Protein AF-A0A401IR77-F1 (afdb_monomer_lite)

Secondary structure (DSSP, 8-state):
-----PPTTEEEEESS----TTS-SEEEE-SSSEEEEE------TT--S-EEEEEEEEEEEEETTEEEEEEEEEEEEEEESSHHHHHHT--EEEEEEEEE--TT-TT-TT-EEEEETTEEEEEEEEE-TTT--EEEEEEEEEE-SS---SSHHHHHHHHHS--

Foldseek 3Di:
DDDPDDDAFWKKAFPDDDDAQQAFRIKTRHDRFKIKTKGDPPDDLPDLAKDKIKIKMAGWDDDPQKIAGDQKIWIWMWIDNGVVCLLVVNTDRPDTDIGRDDCDDTQRNVWIWGADPNWTWTWGWDCPPPPNDTDTDTGTIDTDPDRDDNDPVSNSVVRNVPD

pLDDT: mean 72.47, std 12.6, range [34.84, 89.0]

Organism: NCBI:txid1808352

Structure (mmCIF, N/CA/C/O backbone):
data_AF-A0A401IR77-F1
#
_entry.id   AF-A0A401IR77-F1
#
loop_
_atom_site.group_PDB
_atom_site.id
_atom_site.type_symbol
_atom_site.label_atom_id
_atom_site.label_alt_id
_atom_site.label_comp_id
_atom_site.label_asym_id
_atom_site.label_entity_id
_atom_site.label_seq_id
_atom_site.pdbx_PDB_ins_code
_atom_site.Cartn_x
_atom_site.Cartn_y
_atom_site.Cartn_z
_atom_site.occupancy
_atom_site.B_iso_or_equiv
_atom_site.auth_seq_id
_atom_site.auth_comp_id
_atom_site.auth_asym_id
_atom_site.auth_atom_id
_atom_site.pdbx_PDB_model_num
ATOM 1 N N . MET A 1 1 ? -25.064 -3.541 17.513 1.00 34.84 1 MET A N 1
ATOM 2 C CA . MET A 1 1 ? -23.930 -2.735 16.996 1.00 34.84 1 MET A CA 1
ATOM 3 C C . MET A 1 1 ? -23.663 -3.119 15.547 1.00 34.84 1 MET A C 1
ATOM 5 O O . MET A 1 1 ? -23.427 -4.289 15.277 1.00 34.84 1 MET A O 1
ATOM 9 N N . SER A 1 2 ? -23.740 -2.168 14.611 1.00 34.97 2 SER A N 1
ATOM 10 C CA . SER A 1 2 ? -23.498 -2.439 13.187 1.00 34.97 2 SER A CA 1
ATOM 11 C C . SER A 1 2 ? -21.996 -2.544 12.929 1.00 34.97 2 SER A C 1
ATOM 13 O O . SER A 1 2 ? -21.261 -1.555 12.958 1.00 34.97 2 SER A O 1
ATOM 15 N N . VAL A 1 3 ? -21.514 -3.766 12.710 1.00 40.28 3 VAL A N 1
ATOM 16 C CA . VAL A 1 3 ? -20.176 -3.993 12.169 1.00 40.28 3 VAL A CA 1
ATOM 17 C C . VAL A 1 3 ? -20.168 -3.360 10.783 1.00 40.28 3 VAL A C 1
ATOM 19 O O . VAL A 1 3 ? -20.778 -3.902 9.867 1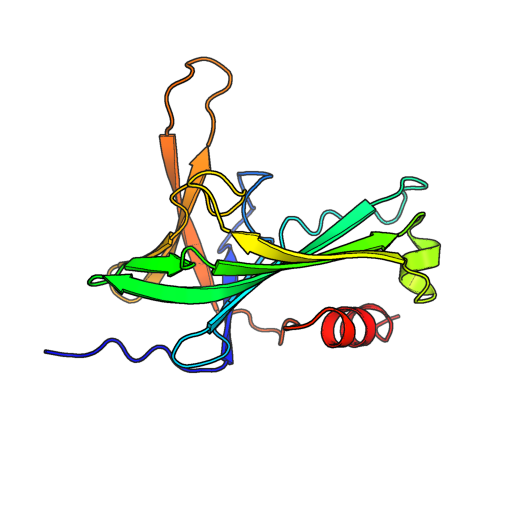.00 40.28 3 VAL A O 1
ATOM 22 N N . THR A 1 4 ? -19.484 -2.222 10.603 1.00 50.59 4 THR A N 1
ATOM 23 C CA . THR A 1 4 ? -19.149 -1.747 9.251 1.00 50.59 4 THR A CA 1
ATOM 24 C C . THR A 1 4 ? -18.425 -2.886 8.534 1.00 50.59 4 THR A C 1
ATOM 26 O O . THR A 1 4 ? -17.237 -3.107 8.801 1.00 50.59 4 THR A O 1
ATOM 29 N N . LYS A 1 5 ? -19.160 -3.633 7.700 1.00 54.31 5 LYS A N 1
ATOM 30 C CA . LYS A 1 5 ? -18.635 -4.696 6.850 1.00 54.31 5 LYS A CA 1
ATOM 31 C C . LYS A 1 5 ? -17.783 -4.001 5.805 1.00 54.31 5 LYS A C 1
ATOM 33 O O . LYS A 1 5 ? -18.286 -3.233 4.987 1.00 54.31 5 LYS A O 1
ATOM 38 N N . ILE A 1 6 ? -16.475 -4.192 5.899 1.00 59.22 6 ILE A N 1
ATOM 39 C CA . ILE A 1 6 ? -15.608 -3.842 4.791 1.00 59.22 6 ILE A CA 1
ATOM 40 C C . ILE A 1 6 ? -15.903 -4.861 3.698 1.00 59.22 6 ILE A C 1
ATOM 42 O O . ILE A 1 6 ? -15.762 -6.063 3.925 1.00 59.22 6 ILE A O 1
ATOM 46 N N . ASN A 1 7 ? -16.335 -4.390 2.532 1.00 61.09 7 ASN A N 1
ATOM 47 C CA . ASN A 1 7 ? -16.488 -5.286 1.399 1.00 61.09 7 ASN A CA 1
ATOM 48 C C . ASN A 1 7 ? -15.092 -5.665 0.907 1.00 61.09 7 ASN A C 1
ATOM 50 O O . ASN A 1 7 ? -14.265 -4.798 0.613 1.00 61.09 7 ASN A O 1
ATOM 54 N N . ARG A 1 8 ? -14.850 -6.973 0.846 1.00 59.72 8 ARG A N 1
ATOM 55 C CA . ARG A 1 8 ? -13.634 -7.563 0.285 1.00 59.72 8 ARG A CA 1
ATOM 56 C C . ARG A 1 8 ? -13.500 -7.084 -1.171 1.00 59.72 8 ARG A C 1
ATOM 58 O O . ARG A 1 8 ? -14.515 -6.902 -1.843 1.00 59.72 8 ARG A O 1
ATOM 65 N N . ASN A 1 9 ? -12.280 -6.820 -1.634 1.00 65.62 9 ASN A N 1
ATOM 66 C CA . ASN A 1 9 ? -11.963 -6.274 -2.966 1.00 65.62 9 ASN A CA 1
ATOM 67 C C . ASN A 1 9 ? -12.333 -4.796 -3.209 1.00 65.62 9 ASN A C 1
ATOM 69 O O . ASN A 1 9 ? -12.604 -4.396 -4.343 1.00 65.62 9 ASN A O 1
ATOM 73 N N . GLN A 1 10 ? -12.334 -3.946 -2.178 1.00 76.56 10 GLN A N 1
ATOM 74 C CA . GLN A 1 10 ? -12.476 -2.499 -2.382 1.00 76.56 10 GLN A CA 1
ATOM 75 C C . GLN A 1 10 ? -11.118 -1.805 -2.501 1.00 76.56 10 GLN A C 1
ATOM 77 O O . GLN A 1 10 ? -10.344 -1.742 -1.547 1.00 76.56 10 GLN A O 1
ATOM 82 N N . THR A 1 11 ? -10.876 -1.229 -3.675 1.00 84.62 11 THR A N 1
ATOM 83 C CA . THR A 1 11 ? -9.724 -0.376 -3.970 1.00 84.62 11 THR A CA 1
ATOM 84 C C . THR A 1 11 ? -10.113 1.095 -3.861 1.00 84.62 11 THR A C 1
ATOM 86 O O . THR A 1 11 ? -11.138 1.517 -4.401 1.00 84.62 11 THR A O 1
ATOM 89 N N . TYR A 1 12 ? -9.277 1.891 -3.201 1.00 84.25 12 TYR A N 1
ATOM 90 C CA . TYR A 1 12 ? -9.489 3.309 -2.946 1.00 84.25 12 TYR A CA 1
ATOM 91 C C . TYR A 1 12 ? -8.325 4.153 -3.461 1.00 84.25 12 TYR A C 1
ATOM 93 O O . TYR A 1 12 ? -7.164 3.835 -3.220 1.00 84.25 12 TYR A O 1
ATOM 101 N N . THR A 1 13 ? -8.656 5.261 -4.119 1.00 84.31 13 THR A N 1
ATOM 102 C CA . THR A 1 13 ? -7.713 6.275 -4.621 1.00 84.31 13 THR A CA 1
ATOM 103 C C . THR A 1 13 ? -8.093 7.646 -4.073 1.00 84.31 13 THR A C 1
ATOM 105 O O . THR A 1 13 ? -9.205 7.834 -3.569 1.00 84.31 13 THR A O 1
ATOM 108 N N . TYR A 1 14 ? -7.197 8.625 -4.159 1.00 82.94 14 TYR A N 1
ATOM 109 C CA . TYR A 1 14 ? -7.508 9.988 -3.732 1.00 82.94 14 TYR A CA 1
ATOM 110 C C . TYR A 1 14 ? -8.583 10.637 -4.606 1.00 82.94 14 TYR A C 1
ATOM 112 O O . TYR A 1 14 ? -8.602 10.500 -5.831 1.00 82.94 14 TYR A O 1
ATOM 120 N N . ASN A 1 15 ? -9.492 11.367 -3.961 1.00 81.19 15 ASN A N 1
ATOM 121 C CA . ASN A 1 15 ? -10.484 12.197 -4.632 1.00 81.19 15 ASN A CA 1
ATOM 122 C C . ASN A 1 15 ? -9.908 13.601 -4.893 1.00 81.19 15 ASN A C 1
ATOM 124 O O . ASN A 1 15 ? -10.318 14.565 -4.250 1.00 81.19 15 ASN A O 1
ATOM 128 N N . GLY A 1 16 ? -8.900 13.683 -5.765 1.00 74.69 16 GLY A N 1
ATOM 129 C CA . GLY A 1 16 ? -8.154 14.907 -6.079 1.00 74.69 16 GLY A CA 1
ATOM 130 C C . GLY A 1 16 ? -6.657 14.641 -6.262 1.00 74.69 16 GLY A C 1
ATOM 131 O O . GLY A 1 16 ? -6.229 13.486 -6.282 1.00 74.69 16 GLY A O 1
ATOM 132 N N . LYS A 1 17 ? -5.856 15.709 -6.380 1.00 68.25 17 LYS A N 1
ATOM 133 C CA . LYS A 1 17 ? -4.391 15.592 -6.413 1.00 68.25 17 LYS A CA 1
ATOM 134 C C . LYS A 1 17 ? -3.872 15.094 -5.061 1.00 68.25 17 LYS A C 1
ATOM 136 O O . LYS A 1 17 ? -4.338 15.523 -4.003 1.00 68.25 17 LYS A O 1
ATOM 141 N N . LYS A 1 18 ? -2.894 14.191 -5.103 1.00 64.38 18 LYS A N 1
ATOM 142 C CA . LYS A 1 18 ? -2.138 13.764 -3.924 1.00 64.38 18 LYS A CA 1
ATOM 143 C C . LYS A 1 18 ? -1.319 14.959 -3.416 1.00 64.38 18 LYS A C 1
ATOM 145 O O . LYS A 1 18 ? -0.711 15.669 -4.206 1.00 64.38 18 LYS A O 1
ATOM 150 N N . VAL A 1 19 ? -1.344 15.208 -2.106 1.00 62.19 19 VAL A N 1
ATOM 151 C CA . VAL A 1 19 ? -0.718 16.398 -1.476 1.00 62.19 19 VAL A CA 1
ATOM 152 C C . VAL A 1 19 ? 0.442 16.059 -0.536 1.00 62.19 19 VAL A C 1
ATOM 154 O O . VAL A 1 19 ? 0.984 16.941 0.125 1.00 62.19 19 VAL A O 1
ATOM 157 N N . SER A 1 20 ? 0.800 14.781 -0.425 1.00 63.41 20 SER A N 1
ATOM 158 C CA . SER A 1 20 ? 1.913 14.306 0.401 1.00 63.41 20 SER A CA 1
ATOM 159 C C . SER A 1 20 ? 2.652 13.221 -0.376 1.00 63.41 20 SER A C 1
ATOM 161 O O . SER A 1 20 ? 1.992 12.246 -0.731 1.00 63.41 20 SER A O 1
ATOM 163 N N . PRO A 1 21 ? 3.964 13.366 -0.646 1.00 63.03 21 PRO A N 1
ATOM 164 C CA . PRO A 1 21 ? 4.740 12.390 -1.421 1.00 63.03 21 PRO A CA 1
ATOM 165 C C . PRO A 1 21 ? 4.720 11.008 -0.763 1.00 63.03 21 PRO A C 1
ATOM 167 O O . PRO A 1 21 ? 4.596 9.990 -1.446 1.00 63.03 21 PRO A O 1
ATOM 170 N N . ASP A 1 22 ? 4.695 10.993 0.568 1.00 63.91 22 ASP A N 1
ATOM 171 C CA . ASP A 1 22 ? 4.744 9.784 1.372 1.00 63.91 22 ASP A CA 1
ATOM 172 C C . ASP A 1 22 ? 3.488 8.932 1.288 1.00 63.91 22 ASP A C 1
ATOM 174 O O . ASP A 1 22 ? 3.599 7.748 1.546 1.00 63.91 22 ASP A O 1
ATOM 178 N N . ALA A 1 23 ? 2.316 9.489 0.955 1.00 72.12 23 ALA A N 1
ATOM 179 C CA . ALA A 1 23 ? 1.025 8.792 1.022 1.00 72.12 23 ALA A CA 1
ATOM 180 C C . ALA A 1 23 ? 0.893 7.672 -0.048 1.00 72.12 23 ALA A C 1
ATOM 182 O O . ALA A 1 23 ? 1.483 7.793 -1.120 1.00 72.12 23 ALA A O 1
ATOM 183 N N . PRO A 1 24 ? 0.140 6.571 0.158 1.00 78.94 24 PRO A N 1
ATOM 184 C CA . PRO A 1 24 ? 0.078 5.515 -0.849 1.00 78.94 24 PRO A CA 1
ATOM 185 C C . PRO A 1 24 ? -0.692 5.956 -2.090 1.00 78.94 24 PRO A C 1
ATOM 187 O O . PRO A 1 24 ? -1.737 6.577 -1.966 1.00 78.94 24 PRO A O 1
ATOM 190 N N . SER A 1 25 ? -0.247 5.576 -3.284 1.00 79.75 25 SER A N 1
ATOM 191 C CA . SER A 1 25 ? -0.969 5.833 -4.540 1.00 79.75 25 SER A CA 1
ATOM 192 C C . SER A 1 25 ? -2.403 5.293 -4.499 1.00 79.75 25 SER A C 1
ATOM 194 O O . SER A 1 25 ? -3.334 5.927 -5.001 1.00 79.75 25 SER A O 1
ATOM 196 N N . TYR A 1 26 ? -2.595 4.145 -3.847 1.00 83.88 26 TYR A N 1
ATOM 197 C CA . TYR A 1 26 ? -3.907 3.589 -3.537 1.00 83.88 26 TYR A CA 1
ATOM 198 C C . TYR A 1 26 ? -3.857 2.642 -2.336 1.00 83.88 26 TYR A C 1
ATOM 200 O O . TYR A 1 26 ? -2.797 2.175 -1.919 1.00 83.88 26 TYR A O 1
ATOM 208 N N . ILE A 1 27 ? -5.038 2.329 -1.801 1.00 84.75 27 ILE A N 1
ATOM 209 C CA . ILE A 1 27 ? -5.223 1.366 -0.712 1.00 84.75 27 ILE A CA 1
ATOM 210 C C . ILE A 1 27 ? -6.283 0.356 -1.143 1.00 84.75 27 ILE A C 1
ATOM 212 O O . ILE A 1 27 ? -7.393 0.745 -1.508 1.00 84.75 27 ILE A O 1
ATOM 216 N N . LYS A 1 28 ? -5.957 -0.936 -1.108 1.00 85.88 28 LYS A N 1
ATOM 217 C CA . LYS A 1 28 ? -6.841 -2.028 -1.527 1.00 85.88 28 LYS A CA 1
ATOM 218 C C . LYS A 1 28 ? -7.089 -2.990 -0.381 1.00 85.88 28 LYS A C 1
ATOM 220 O O . LYS A 1 28 ? -6.161 -3.614 0.116 1.00 85.88 28 LYS A O 1
ATOM 225 N N . ILE A 1 29 ? -8.348 -3.141 0.012 1.00 83.38 29 ILE A N 1
ATOM 226 C CA . ILE A 1 29 ? -8.746 -4.092 1.049 1.00 83.38 29 ILE A CA 1
ATOM 227 C C . ILE A 1 29 ? -8.927 -5.457 0.390 1.00 83.38 29 ILE A C 1
ATOM 229 O O . ILE A 1 29 ? -9.810 -5.628 -0.452 1.00 83.38 29 ILE A O 1
ATOM 233 N N . VAL A 1 30 ? -8.055 -6.396 0.753 1.00 79.38 30 VAL A N 1
ATOM 234 C CA . VAL A 1 30 ? -7.977 -7.729 0.145 1.00 79.38 30 VAL A CA 1
ATOM 235 C C . VAL A 1 30 ? -9.076 -8.612 0.713 1.00 79.38 30 VAL A C 1
ATOM 237 O O . VAL A 1 30 ? -9.883 -9.164 -0.028 1.00 79.38 30 VAL A O 1
ATOM 240 N N . ASP A 1 31 ? -9.177 -8.673 2.038 1.00 75.88 31 ASP A N 1
ATOM 241 C CA . ASP A 1 31 ? -10.166 -9.502 2.714 1.00 75.88 31 ASP A CA 1
ATOM 242 C C . ASP A 1 31 ? -10.646 -8.877 4.038 1.00 75.88 31 ASP A C 1
ATOM 244 O O . ASP A 1 31 ? -10.533 -7.672 4.270 1.00 75.88 31 ASP A O 1
ATOM 248 N N . GLY A 1 32 ? -11.261 -9.696 4.897 1.00 68.81 32 GLY A N 1
ATOM 249 C CA . GLY A 1 32 ? -11.795 -9.259 6.185 1.00 68.81 32 GLY A CA 1
ATOM 250 C C . GLY A 1 32 ? -10.738 -8.828 7.204 1.00 68.81 32 GLY A C 1
ATOM 251 O O . GLY A 1 32 ? -11.107 -8.208 8.195 1.00 68.81 32 GLY A O 1
ATOM 252 N N . SER A 1 33 ? -9.461 -9.107 6.969 1.00 70.50 33 SER A N 1
ATOM 253 C CA . SER A 1 33 ? -8.349 -8.844 7.882 1.00 70.50 33 SER A CA 1
ATOM 254 C C . SER A 1 33 ? -7.127 -8.229 7.207 1.00 70.50 33 SER A C 1
ATOM 256 O O . SER A 1 33 ? -6.301 -7.680 7.917 1.00 70.50 33 SER A O 1
ATOM 258 N N . HIS A 1 34 ? -6.999 -8.253 5.881 1.00 72.62 34 HIS A N 1
ATOM 259 C CA . HIS A 1 34 ? -5.805 -7.811 5.160 1.00 72.62 34 HIS A CA 1
ATOM 260 C C . HIS A 1 34 ? -6.092 -6.662 4.193 1.00 72.62 34 HIS A C 1
ATOM 262 O O . HIS A 1 34 ? -7.139 -6.607 3.541 1.00 72.62 34 HIS A O 1
ATOM 268 N N . TYR A 1 35 ? -5.122 -5.762 4.038 1.00 72.44 35 TYR A N 1
ATOM 269 C CA . TYR A 1 35 ? -5.095 -4.818 2.923 1.00 72.44 35 TYR A CA 1
ATOM 270 C C . TYR A 1 35 ? -3.678 -4.642 2.371 1.00 72.44 35 TYR A C 1
ATOM 272 O O . TYR A 1 35 ? -2.690 -4.889 3.066 1.00 72.44 35 TYR A O 1
ATOM 280 N N . VAL A 1 36 ? -3.612 -4.202 1.117 1.00 73.88 36 VAL A N 1
ATOM 281 C CA . VAL A 1 36 ? -2.396 -3.822 0.398 1.00 73.88 36 VAL A CA 1
ATOM 282 C C . VAL A 1 36 ? -2.397 -2.326 0.158 1.00 73.88 36 VAL A C 1
ATOM 284 O O . VAL A 1 36 ? -3.435 -1.716 -0.116 1.00 73.88 36 VAL A O 1
ATOM 287 N N . ALA A 1 37 ? -1.217 -1.733 0.224 1.00 68.88 37 ALA A N 1
ATOM 288 C CA . ALA A 1 37 ? -0.997 -0.391 -0.258 1.00 68.88 37 ALA A CA 1
ATOM 289 C C . ALA A 1 37 ? 0.332 -0.267 -0.989 1.00 68.88 37 ALA A C 1
ATOM 291 O O . ALA A 1 37 ? 1.354 -0.792 -0.544 1.00 68.88 37 ALA A O 1
ATOM 292 N N . ILE A 1 38 ? 0.292 0.480 -2.084 1.00 70.38 38 ILE A N 1
ATOM 293 C CA . ILE A 1 38 ? 1.460 0.803 -2.899 1.00 70.38 38 ILE A CA 1
ATOM 294 C C . ILE A 1 38 ? 1.807 2.277 -2.649 1.00 70.38 38 ILE A C 1
ATOM 296 O O . ILE A 1 38 ? 0.904 3.111 -2.766 1.00 70.38 38 ILE A O 1
ATOM 300 N N . PRO A 1 39 ? 3.052 2.645 -2.279 1.00 66.31 39 PRO A N 1
ATOM 301 C CA . PRO A 1 39 ? 3.503 4.023 -2.202 1.00 66.31 39 PRO A CA 1
ATOM 302 C C . PRO A 1 39 ? 3.624 4.650 -3.593 1.00 66.31 39 PRO A C 1
ATOM 304 O O . PRO A 1 39 ? 3.121 4.119 -4.581 1.00 66.31 39 PRO A O 1
ATOM 307 N N . ASN A 1 40 ? 4.146 5.870 -3.632 1.00 63.62 40 ASN A N 1
ATOM 308 C CA . ASN A 1 40 ? 4.040 6.760 -4.779 1.00 63.62 40 ASN A CA 1
ATOM 309 C C . ASN A 1 40 ? 4.469 6.103 -6.101 1.00 63.62 40 ASN A C 1
ATOM 311 O O . ASN A 1 40 ? 5.604 5.664 -6.226 1.00 63.62 40 ASN A O 1
ATOM 315 N N . LEU A 1 41 ? 3.555 6.071 -7.070 1.00 61.47 41 LEU A N 1
ATOM 316 C CA . LEU A 1 41 ? 3.799 5.672 -8.450 1.00 61.47 41 LEU A CA 1
ATOM 317 C C . LEU A 1 41 ? 4.025 6.958 -9.249 1.00 61.47 41 LEU A C 1
ATOM 319 O O . LEU A 1 41 ? 3.165 7.392 -10.006 1.00 61.47 41 LEU A O 1
ATOM 323 N N . GLU A 1 42 ? 5.135 7.642 -8.983 1.00 57.06 42 GLU A N 1
ATOM 324 C CA . GLU A 1 42 ? 5.599 8.724 -9.856 1.00 57.06 42 GLU A CA 1
ATOM 325 C C . GLU A 1 42 ? 6.566 8.111 -10.860 1.00 57.06 42 GLU A C 1
ATOM 327 O O . GLU A 1 42 ? 7.780 8.189 -10.709 1.00 57.06 42 GLU A O 1
ATOM 332 N N . MET A 1 43 ? 5.999 7.428 -11.852 1.00 60.72 43 MET A N 1
ATOM 333 C CA . MET A 1 43 ? 6.754 6.983 -13.016 1.00 60.72 43 MET A CA 1
ATOM 334 C C . MET A 1 43 ? 6.879 8.184 -13.942 1.00 60.72 43 MET A C 1
ATOM 336 O O . MET A 1 43 ? 5.867 8.757 -14.347 1.00 60.72 43 MET A O 1
ATOM 340 N N . ARG A 1 44 ? 8.109 8.614 -14.203 1.00 59.41 44 ARG A N 1
ATOM 341 C CA . ARG A 1 44 ? 8.383 9.620 -15.220 1.00 59.41 44 ARG A CA 1
ATOM 342 C C . ARG A 1 44 ? 8.804 8.869 -16.475 1.00 59.41 44 ARG A C 1
ATOM 344 O O . ARG A 1 44 ? 9.801 8.156 -16.445 1.00 59.41 44 ARG A O 1
ATOM 351 N N . ASP A 1 45 ? 8.014 8.994 -17.537 1.00 56.41 45 ASP A N 1
ATOM 352 C CA . ASP A 1 45 ? 8.218 8.261 -18.796 1.00 56.41 45 ASP A CA 1
ATOM 353 C C . ASP A 1 45 ? 9.560 8.611 -19.483 1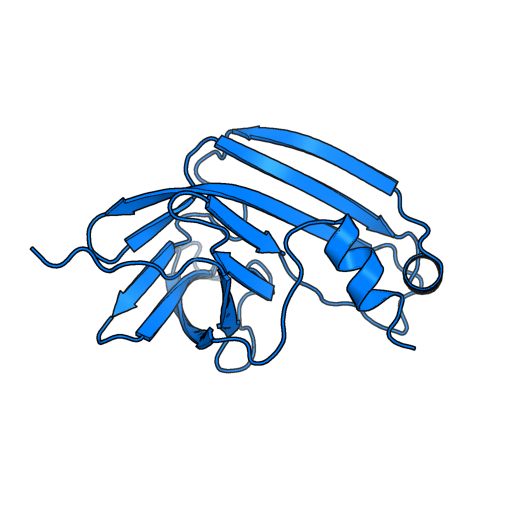.00 56.41 45 ASP A C 1
ATOM 355 O O . ASP A 1 45 ? 9.999 7.896 -20.377 1.00 56.41 45 ASP A O 1
ATOM 359 N N . ASP A 1 46 ? 10.222 9.694 -19.058 1.00 59.03 46 ASP A N 1
ATOM 360 C CA . ASP A 1 46 ? 11.490 10.216 -19.578 1.00 59.03 46 ASP A CA 1
ATOM 361 C C . ASP A 1 46 ? 12.697 9.964 -18.656 1.00 59.03 46 ASP A C 1
ATOM 363 O O . ASP A 1 46 ? 13.807 10.425 -18.941 1.00 59.03 46 ASP A O 1
ATOM 367 N N . SER A 1 47 ? 12.523 9.258 -17.533 1.00 58.41 47 SER A N 1
ATOM 368 C CA . SER A 1 47 ? 13.624 9.084 -16.592 1.00 58.41 47 SER A CA 1
ATOM 369 C C . SER A 1 47 ? 14.501 7.883 -16.947 1.00 58.41 47 SER A C 1
ATOM 371 O O . SER A 1 47 ? 14.126 6.737 -16.703 1.00 58.41 47 SER A O 1
ATOM 373 N N . ASN A 1 48 ? 15.747 8.153 -17.345 1.00 66.62 48 ASN A N 1
ATOM 374 C CA . ASN A 1 48 ? 16.866 7.197 -17.264 1.00 66.62 48 ASN A CA 1
ATOM 375 C C . ASN A 1 48 ? 17.314 6.949 -15.807 1.00 66.62 48 ASN A C 1
ATOM 377 O O . ASN A 1 48 ? 18.471 6.634 -15.541 1.00 66.62 48 ASN A O 1
ATOM 381 N N . GLN A 1 49 ? 16.431 7.198 -14.841 1.00 72.88 49 GLN A N 1
ATOM 382 C CA . GLN A 1 49 ? 16.716 7.061 -13.425 1.00 72.88 49 GLN A CA 1
ATOM 383 C C . GLN A 1 49 ? 16.021 5.819 -12.905 1.00 72.88 49 GLN A C 1
ATOM 385 O O . GLN A 1 49 ? 14.840 5.590 -13.169 1.00 72.88 49 GLN A O 1
ATOM 390 N N . ALA A 1 50 ? 16.766 5.066 -12.111 1.00 79.25 50 ALA A N 1
ATOM 391 C CA . ALA A 1 50 ? 16.234 3.917 -11.428 1.00 79.25 50 ALA A CA 1
ATOM 392 C C . ALA A 1 50 ? 15.131 4.331 -10.440 1.00 79.25 50 ALA A C 1
ATOM 394 O O . ALA A 1 50 ? 15.245 5.344 -9.738 1.00 79.25 50 ALA A O 1
ATOM 395 N N . PHE A 1 51 ? 14.060 3.545 -10.372 1.00 78.25 51 PHE A N 1
ATOM 396 C CA . PHE A 1 51 ? 12.922 3.809 -9.500 1.00 78.25 51 PHE A CA 1
ATOM 397 C C . PHE A 1 51 ? 12.404 2.538 -8.829 1.00 78.25 51 PHE A C 1
ATOM 399 O O . PHE A 1 51 ? 12.572 1.414 -9.302 1.00 78.25 51 PHE A O 1
ATOM 406 N N . GLY A 1 52 ? 11.748 2.736 -7.684 1.00 79.25 52 GLY A N 1
ATOM 407 C CA . GLY A 1 52 ? 11.267 1.658 -6.834 1.00 79.25 52 GLY A CA 1
ATOM 408 C C . GLY A 1 52 ? 9.760 1.688 -6.640 1.00 79.25 52 GLY A C 1
ATOM 409 O O . GLY A 1 52 ? 9.182 2.729 -6.332 1.00 79.25 52 GLY A O 1
ATOM 410 N N . ILE A 1 53 ? 9.128 0.521 -6.724 1.00 80.50 53 ILE A N 1
ATOM 411 C CA . ILE A 1 53 ? 7.722 0.325 -6.371 1.00 80.50 53 ILE A CA 1
ATOM 412 C C . ILE A 1 53 ? 7.668 -0.586 -5.158 1.00 80.50 53 ILE A C 1
ATOM 414 O O . ILE A 1 53 ? 8.162 -1.708 -5.175 1.00 80.50 53 ILE A O 1
ATOM 418 N N . THR A 1 54 ? 7.062 -0.112 -4.076 1.00 80.50 54 THR A N 1
ATOM 419 C CA . THR A 1 54 ? 6.918 -0.914 -2.858 1.00 80.50 54 THR A CA 1
ATOM 420 C C . THR A 1 54 ? 5.489 -1.432 -2.723 1.00 80.50 54 THR A C 1
ATOM 422 O O . THR A 1 54 ? 4.525 -0.764 -3.057 1.00 80.50 54 THR A O 1
ATOM 425 N N . PHE A 1 55 ? 5.315 -2.614 -2.167 1.00 81.75 55 PHE A N 1
ATOM 426 C CA . PHE A 1 55 ? 4.030 -3.167 -1.780 1.00 81.75 55 PHE A CA 1
ATOM 427 C C . PHE A 1 55 ? 4.103 -3.405 -0.287 1.00 81.75 55 PHE A C 1
ATOM 429 O O . PHE A 1 55 ? 5.049 -4.025 0.200 1.00 81.75 55 PHE A O 1
ATOM 436 N N . VAL A 1 56 ? 3.124 -2.894 0.450 1.00 80.75 56 VAL A N 1
ATOM 437 C CA . VAL A 1 56 ? 2.985 -3.170 1.877 1.00 80.75 56 VAL A CA 1
ATOM 438 C C . VAL A 1 56 ? 1.662 -3.887 2.089 1.00 80.75 56 VAL A C 1
ATOM 440 O O . VAL A 1 56 ? 0.598 -3.303 1.881 1.00 80.75 56 VAL A O 1
ATOM 443 N N . GLN A 1 57 ? 1.740 -5.145 2.510 1.00 82.12 57 GLN A N 1
ATOM 444 C CA . GLN A 1 57 ? 0.594 -5.989 2.828 1.00 82.12 57 GLN A CA 1
ATOM 445 C C . GLN A 1 57 ? 0.612 -6.338 4.308 1.00 82.12 57 GLN A C 1
ATOM 447 O O . GLN A 1 57 ? 1.644 -6.721 4.848 1.00 82.12 57 GLN A O 1
ATOM 452 N N . GLY A 1 58 ? -0.524 -6.274 4.988 1.00 79.88 58 GLY A N 1
ATOM 453 C CA . GLY A 1 58 ? -0.572 -6.738 6.369 1.00 79.88 58 GLY A CA 1
ATOM 454 C C . GLY A 1 58 ? -1.976 -6.847 6.922 1.00 79.88 58 GLY A C 1
ATOM 455 O O . GLY A 1 58 ? -2.950 -6.412 6.304 1.00 79.88 58 GLY A O 1
ATOM 456 N N . VAL A 1 59 ? -2.052 -7.441 8.112 1.00 81.81 59 VAL A N 1
ATOM 457 C CA . VAL A 1 59 ? -3.299 -7.560 8.866 1.00 81.81 59 VAL A CA 1
ATOM 458 C C . VAL A 1 59 ? -3.671 -6.183 9.397 1.00 81.81 59 VAL A C 1
ATOM 460 O O . VAL A 1 59 ? -2.831 -5.535 10.016 1.00 81.81 59 VAL A O 1
ATOM 463 N N . TYR A 1 60 ? -4.901 -5.721 9.208 1.00 77.31 60 TYR A N 1
ATOM 464 C CA . TYR A 1 60 ? -5.378 -4.483 9.801 1.00 77.31 60 TYR A CA 1
ATOM 465 C C . TYR A 1 60 ? -6.116 -4.730 11.114 1.00 77.31 60 TYR A C 1
ATOM 467 O O . TYR A 1 60 ? -6.803 -5.725 11.321 1.00 77.31 60 TYR A O 1
ATOM 475 N N . THR A 1 61 ? -5.998 -3.758 12.005 1.00 77.19 61 THR A N 1
ATOM 476 C CA . THR A 1 61 ? -6.770 -3.663 13.236 1.00 77.19 61 THR A CA 1
ATOM 477 C C . THR A 1 61 ? -7.845 -2.602 13.054 1.00 77.19 61 THR A C 1
ATOM 479 O O . THR A 1 61 ? -7.585 -1.515 12.526 1.00 77.19 61 THR A O 1
ATOM 482 N N . LYS A 1 62 ? -9.072 -2.921 13.470 1.00 77.19 62 LYS A N 1
ATOM 483 C CA . LYS A 1 62 ? -10.201 -1.991 13.452 1.00 77.19 62 LYS A CA 1
ATOM 484 C C . LYS A 1 62 ? -10.492 -1.510 14.865 1.00 77.19 62 LYS A C 1
ATOM 486 O O . LYS A 1 62 ? -10.676 -2.323 15.765 1.00 77.19 62 LYS A O 1
ATOM 491 N N . LYS A 1 63 ? -10.596 -0.195 15.048 1.00 79.38 63 LYS A N 1
ATOM 492 C CA . LYS A 1 63 ? -11.096 0.423 16.282 1.00 79.38 63 LYS A CA 1
ATOM 493 C C . LYS A 1 63 ? -12.133 1.479 15.910 1.00 79.38 63 LYS A C 1
ATOM 495 O O . LYS A 1 63 ? -11.780 2.512 15.353 1.00 79.38 63 LYS A O 1
ATOM 500 N N . HIS A 1 64 ? -13.407 1.214 16.198 1.00 82.69 64 HIS A N 1
ATOM 501 C CA . HIS A 1 64 ? -14.538 2.022 15.717 1.00 82.69 64 HIS A CA 1
ATOM 502 C C . HIS A 1 64 ? -14.511 2.183 14.183 1.00 82.69 64 HIS A C 1
ATOM 504 O O . HIS A 1 64 ? -14.567 1.183 13.462 1.00 82.69 64 HIS A O 1
ATOM 510 N N . ASP A 1 65 ? -14.398 3.419 13.698 1.00 84.00 65 ASP A N 1
ATOM 511 C CA . ASP A 1 65 ? -14.309 3.768 12.279 1.00 84.00 65 ASP A CA 1
ATOM 512 C C . ASP A 1 65 ? -12.871 3.901 11.759 1.00 84.00 65 ASP A C 1
ATOM 514 O O . ASP A 1 65 ? -12.665 4.296 10.609 1.00 84.00 65 ASP A O 1
ATOM 518 N N . ASP A 1 66 ? -11.875 3.573 12.584 1.00 82.81 66 ASP A N 1
ATOM 519 C CA . ASP A 1 66 ? -10.467 3.589 12.208 1.00 82.81 66 ASP A CA 1
ATOM 520 C C . ASP A 1 66 ? -9.969 2.194 11.824 1.00 82.81 66 ASP A C 1
ATOM 522 O O . ASP A 1 66 ? -10.119 1.237 12.586 1.00 82.81 66 ASP A O 1
ATOM 526 N N . PHE A 1 67 ? -9.288 2.107 10.684 1.00 81.06 67 PHE A N 1
ATOM 527 C CA . PHE A 1 67 ? -8.628 0.906 10.181 1.00 81.06 67 PHE A CA 1
ATOM 528 C C . PHE A 1 67 ? -7.134 1.198 10.035 1.00 81.06 67 PHE A C 1
ATOM 530 O O . PHE A 1 67 ? -6.741 2.133 9.330 1.00 81.06 67 PHE A O 1
ATOM 537 N N . LYS A 1 68 ? -6.307 0.426 10.741 1.00 78.31 68 LYS A N 1
ATOM 538 C CA . LYS A 1 68 ? -4.856 0.633 10.856 1.00 78.31 68 LYS A CA 1
ATOM 539 C C . LYS A 1 68 ? -4.111 -0.636 10.497 1.00 78.31 68 LYS A C 1
ATOM 541 O O . LYS A 1 68 ? -4.482 -1.690 11.005 1.00 78.31 68 LYS A O 1
ATOM 546 N N . LEU A 1 69 ? -3.035 -0.540 9.720 1.00 75.56 69 LEU A N 1
ATOM 547 C CA . LEU A 1 69 ? -2.127 -1.670 9.535 1.00 75.56 69 LEU A CA 1
ATOM 548 C C . LEU A 1 69 ? -1.574 -2.124 10.892 1.00 75.56 69 LEU A C 1
ATOM 550 O O . LEU A 1 69 ? -1.209 -1.302 11.736 1.00 75.56 69 LEU A O 1
ATOM 554 N N . GLY A 1 70 ? -1.559 -3.429 11.117 1.00 72.88 70 GLY A N 1
ATOM 555 C CA . GLY A 1 70 ? -0.988 -4.055 12.298 1.00 72.88 70 GLY A CA 1
ATOM 556 C C . GLY A 1 70 ? 0.530 -3.909 12.336 1.00 72.88 70 GLY A C 1
ATOM 557 O O . GLY A 1 70 ? 1.151 -3.404 11.410 1.00 72.88 70 GLY A O 1
ATOM 558 N N . LYS A 1 71 ? 1.157 -4.360 13.426 1.00 74.06 71 LYS A N 1
ATOM 559 C CA . LYS A 1 71 ? 2.615 -4.231 13.614 1.00 74.06 71 LYS A CA 1
ATOM 560 C C . LYS A 1 71 ? 3.438 -5.149 12.707 1.00 74.06 71 LYS A C 1
ATOM 562 O O . LYS A 1 71 ? 4.630 -4.917 12.566 1.00 74.06 71 LYS A O 1
ATOM 567 N N . ASN A 1 72 ? 2.828 -6.176 12.126 1.00 78.19 72 ASN A N 1
ATOM 568 C CA . ASN A 1 72 ? 3.500 -7.138 11.262 1.00 78.19 72 ASN A CA 1
ATOM 569 C C . ASN A 1 72 ? 2.933 -6.990 9.851 1.00 78.19 72 ASN A C 1
ATOM 571 O O . ASN A 1 72 ? 1.722 -7.111 9.654 1.00 78.19 72 ASN A O 1
ATOM 575 N N . ALA A 1 73 ? 3.809 -6.706 8.894 1.00 79.81 73 ALA A N 1
ATOM 576 C CA . ALA A 1 73 ? 3.462 -6.582 7.488 1.00 79.81 73 ALA A CA 1
ATOM 577 C C . ALA A 1 73 ? 4.533 -7.248 6.626 1.00 79.81 73 ALA A C 1
ATOM 579 O O . ALA A 1 73 ? 5.687 -7.375 7.027 1.00 79.81 73 ALA A O 1
ATOM 580 N N . GLN A 1 74 ? 4.152 -7.653 5.428 1.00 82.69 74 GLN A N 1
ATOM 581 C CA . GLN A 1 74 ? 5.063 -8.016 4.363 1.00 82.69 74 GLN A CA 1
ATOM 582 C C . GLN A 1 74 ? 5.348 -6.772 3.525 1.00 82.69 74 GLN A C 1
ATOM 584 O O . GLN A 1 74 ? 4.425 -6.057 3.126 1.00 82.69 74 GLN A O 1
ATOM 589 N N . LYS A 1 75 ? 6.633 -6.510 3.283 1.00 82.50 75 LYS A N 1
ATOM 590 C CA . LYS A 1 75 ? 7.089 -5.483 2.348 1.00 82.50 75 LYS A CA 1
ATOM 591 C C . LYS A 1 75 ? 7.776 -6.164 1.175 1.00 82.50 75 LYS A C 1
ATOM 593 O O . LYS A 1 75 ? 8.711 -6.932 1.405 1.00 82.50 75 LYS A O 1
ATOM 598 N N . THR A 1 76 ? 7.349 -5.822 -0.032 1.00 84.00 76 THR A N 1
ATOM 599 C CA . THR A 1 76 ? 7.995 -6.225 -1.285 1.00 84.00 76 THR A CA 1
ATOM 600 C C . THR A 1 76 ? 8.424 -4.968 -2.024 1.00 84.00 76 THR A C 1
ATOM 602 O O . THR A 1 76 ? 7.599 -4.091 -2.246 1.00 84.00 76 THR A O 1
ATOM 605 N N . GLU A 1 77 ? 9.697 -4.844 -2.379 1.00 84.31 77 GLU A N 1
ATOM 606 C CA . GLU A 1 77 ? 10.215 -3.735 -3.189 1.00 84.31 77 GLU A CA 1
ATOM 607 C C . GLU A 1 77 ? 10.657 -4.261 -4.553 1.00 84.31 77 GLU A C 1
ATOM 609 O O . GLU A 1 77 ? 11.508 -5.147 -4.626 1.00 84.31 77 GLU A O 1
ATOM 614 N N . LEU A 1 78 ? 10.068 -3.712 -5.612 1.00 83.62 78 LEU A N 1
ATOM 615 C CA . LEU A 1 78 ? 10.505 -3.875 -6.993 1.00 83.62 78 LEU A CA 1
ATOM 616 C C . LEU A 1 78 ? 11.391 -2.695 -7.350 1.00 83.62 78 LEU A C 1
ATOM 618 O O . LEU A 1 78 ? 11.019 -1.555 -7.070 1.00 83.62 78 LEU A O 1
ATOM 622 N N . TRP A 1 79 ? 12.533 -2.973 -7.957 1.00 85.62 79 TRP A N 1
ATOM 623 C CA . TRP A 1 79 ? 13.455 -1.964 -8.444 1.00 85.62 79 TRP A CA 1
ATOM 624 C C . TRP A 1 79 ? 13.647 -2.130 -9.947 1.00 85.62 79 TRP A C 1
ATOM 626 O O . TRP A 1 79 ? 13.858 -3.248 -10.426 1.00 85.62 79 TRP A O 1
ATOM 636 N N . PHE A 1 80 ? 13.540 -1.015 -10.657 1.00 84.31 80 PHE A N 1
ATOM 637 C CA . PHE A 1 80 ? 13.713 -0.905 -12.099 1.00 84.31 80 PHE A CA 1
ATOM 638 C C . PHE A 1 80 ? 14.851 0.078 -12.338 1.00 84.31 80 PHE A C 1
ATOM 640 O O . PHE A 1 80 ? 14.835 1.159 -11.748 1.00 84.31 80 PHE A O 1
ATOM 647 N N . ASP A 1 81 ? 15.827 -0.278 -13.170 1.00 86.25 81 ASP A N 1
ATOM 648 C CA . ASP A 1 81 ? 16.978 0.593 -13.430 1.00 86.25 81 ASP A CA 1
ATOM 649 C C . ASP A 1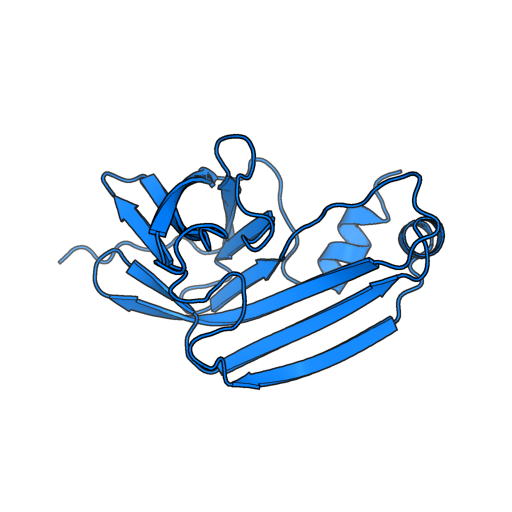 81 ? 16.647 1.695 -14.452 1.00 86.25 81 ASP A C 1
ATOM 651 O O . ASP A 1 81 ? 17.280 2.751 -14.463 1.00 86.25 81 ASP A O 1
ATOM 655 N N . SER A 1 82 ? 15.594 1.491 -15.248 1.00 82.62 82 SER A N 1
ATOM 656 C CA . SER A 1 82 ? 15.078 2.442 -16.233 1.00 82.62 82 SER A CA 1
ATOM 657 C C . SER A 1 82 ? 13.579 2.245 -16.498 1.00 82.62 82 SER A C 1
ATOM 659 O O . SER A 1 82 ? 12.973 1.249 -16.089 1.00 82.62 82 SER A O 1
ATOM 661 N N . TYR A 1 83 ? 12.963 3.190 -17.218 1.00 79.12 83 TYR A N 1
ATOM 662 C CA . TYR A 1 83 ? 11.596 3.023 -17.722 1.00 79.12 83 TYR A CA 1
ATOM 663 C C . TYR A 1 83 ? 11.484 1.890 -18.754 1.00 79.12 83 TYR A C 1
ATOM 665 O O . TYR A 1 83 ? 10.470 1.195 -18.781 1.00 79.12 83 TYR A O 1
ATOM 673 N N . ASP A 1 84 ? 12.527 1.651 -19.552 1.00 81.75 84 ASP A N 1
ATOM 674 C CA . ASP A 1 84 ? 12.549 0.549 -20.519 1.00 81.75 84 ASP A CA 1
ATOM 675 C C . ASP A 1 84 ? 12.587 -0.816 -19.820 1.00 81.75 84 ASP A C 1
ATOM 677 O O . ASP A 1 84 ? 11.845 -1.718 -20.199 1.00 81.75 84 ASP A O 1
ATOM 681 N N . ASP A 1 85 ? 13.319 -0.960 -18.712 1.00 82.06 85 ASP A N 1
ATOM 682 C CA . ASP A 1 85 ? 13.270 -2.190 -17.905 1.00 82.06 85 ASP A CA 1
ATOM 683 C C . ASP A 1 85 ? 11.864 -2.448 -17.342 1.00 82.06 85 ASP A C 1
ATOM 685 O O . ASP A 1 85 ? 11.382 -3.587 -17.301 1.00 82.06 85 ASP A O 1
ATOM 689 N N . PHE A 1 86 ? 11.158 -1.374 -16.986 1.00 79.31 86 PHE A N 1
ATOM 690 C CA . PHE A 1 86 ? 9.744 -1.439 -16.645 1.00 79.31 86 PHE A CA 1
ATOM 691 C C . PHE A 1 86 ? 8.820 -1.713 -17.833 1.00 79.31 86 PHE A C 1
ATOM 693 O O . PHE A 1 86 ? 7.747 -2.252 -17.614 1.00 79.31 86 PHE A O 1
ATOM 700 N N . LYS A 1 87 ? 9.167 -1.402 -19.080 1.00 76.88 87 LYS A N 1
ATOM 701 C CA . LYS A 1 87 ? 8.382 -1.902 -20.223 1.00 76.88 87 LYS A CA 1
ATOM 702 C C . LYS A 1 87 ? 8.628 -3.395 -20.435 1.00 76.88 87 LYS A C 1
ATOM 704 O O . LYS A 1 87 ? 7.684 -4.163 -20.620 1.00 76.88 87 LYS A O 1
ATOM 709 N N . ASP A 1 88 ? 9.879 -3.823 -20.298 1.00 78.75 88 ASP A N 1
ATOM 710 C CA . ASP A 1 88 ? 10.344 -5.164 -20.669 1.00 78.75 88 ASP A CA 1
ATOM 711 C C . ASP A 1 88 ? 10.082 -6.259 -19.624 1.00 78.75 88 ASP A C 1
ATOM 713 O O . ASP A 1 88 ? 10.240 -7.446 -19.898 1.00 78.75 88 ASP A O 1
ATOM 717 N N . GLY A 1 89 ? 9.718 -5.900 -18.396 1.00 77.06 89 GLY A N 1
ATOM 718 C CA . GLY A 1 89 ? 9.490 -6.875 -17.311 1.00 77.06 89 GLY A CA 1
ATOM 719 C C . GLY A 1 89 ? 10.738 -7.180 -16.520 1.00 77.06 89 GLY A C 1
ATOM 720 O O . GLY A 1 89 ? 10.743 -8.116 -15.722 1.00 77.06 89 GLY A O 1
ATOM 721 N N . ARG A 1 90 ? 11.792 -6.394 -16.727 1.00 83.00 90 ARG A N 1
ATOM 722 C CA . ARG A 1 90 ? 13.091 -6.583 -16.106 1.00 83.00 90 ARG A CA 1
ATOM 723 C C . ARG A 1 90 ? 13.103 -5.803 -14.798 1.00 83.00 90 ARG A C 1
ATOM 725 O O . ARG A 1 90 ? 13.119 -4.582 -14.775 1.00 83.00 90 ARG A O 1
ATOM 732 N N . TYR A 1 91 ? 13.033 -6.517 -13.683 1.00 84.25 91 TYR A N 1
ATOM 733 C CA . TYR A 1 91 ? 13.084 -5.910 -12.358 1.00 84.25 91 TYR A CA 1
ATOM 734 C C . TYR A 1 91 ? 13.862 -6.788 -11.397 1.00 84.25 91 TYR A C 1
ATOM 736 O O . TYR A 1 91 ? 13.885 -8.016 -11.512 1.00 84.25 91 TYR A O 1
ATOM 744 N N . THR A 1 92 ? 14.449 -6.153 -10.390 1.00 83.38 92 THR A N 1
ATOM 745 C CA . THR A 1 92 ? 15.017 -6.862 -9.249 1.00 83.38 92 THR A CA 1
ATOM 746 C C . THR A 1 92 ? 14.075 -6.741 -8.060 1.00 83.38 92 THR A C 1
ATOM 748 O O . THR A 1 92 ? 13.572 -5.665 -7.726 1.00 83.38 92 THR A O 1
ATOM 751 N N . ILE A 1 93 ? 13.802 -7.866 -7.397 1.00 80.69 93 ILE A N 1
ATOM 752 C CA . ILE A 1 93 ? 13.160 -7.831 -6.082 1.00 80.69 93 ILE A CA 1
ATOM 753 C C . ILE A 1 93 ? 14.257 -7.464 -5.092 1.00 80.69 93 ILE A C 1
ATOM 755 O O . ILE A 1 93 ? 15.002 -8.332 -4.640 1.00 80.69 93 ILE A O 1
ATOM 759 N N . SER A 1 94 ? 14.381 -6.176 -4.775 1.00 69.69 94 SER A N 1
ATOM 760 C CA . SER A 1 94 ? 15.482 -5.712 -3.930 1.00 69.69 94 SER A CA 1
ATOM 761 C C . SER A 1 94 ? 15.352 -6.271 -2.511 1.00 69.69 94 SER A C 1
ATOM 763 O O . SER A 1 94 ? 16.348 -6.687 -1.917 1.00 69.69 94 SER A O 1
ATOM 765 N N . LYS A 1 95 ? 14.121 -6.317 -1.967 1.00 67.00 95 LYS A N 1
ATOM 766 C CA . LYS A 1 95 ? 13.788 -6.885 -0.648 1.00 67.00 95 LYS A CA 1
ATOM 767 C C . LYS A 1 95 ? 12.343 -7.394 -0.615 1.00 67.00 95 LYS A C 1
ATOM 769 O O . LYS A 1 95 ? 11.405 -6.605 -0.716 1.00 67.00 95 LYS A O 1
ATOM 774 N N . SER A 1 96 ? 12.162 -8.692 -0.367 1.00 75.56 96 SER A N 1
ATOM 775 C CA . SER A 1 96 ? 10.910 -9.253 0.160 1.00 75.56 96 SER A CA 1
ATOM 776 C C . SER A 1 96 ? 11.171 -9.732 1.578 1.00 75.56 96 SER A C 1
ATOM 778 O O . SER A 1 96 ? 12.005 -10.607 1.804 1.00 75.56 96 SER A O 1
ATOM 780 N N . ARG A 1 97 ? 10.529 -9.104 2.561 1.00 77.38 97 ARG A N 1
ATOM 781 C CA . ARG A 1 97 ? 10.736 -9.469 3.965 1.00 77.38 97 ARG A CA 1
ATOM 782 C C . ARG A 1 97 ? 9.511 -9.186 4.809 1.00 77.38 97 ARG A C 1
ATOM 784 O O . ARG A 1 97 ? 8.789 -8.210 4.587 1.00 77.38 97 ARG A O 1
ATOM 791 N N . GLN A 1 98 ? 9.335 -10.003 5.843 1.00 77.62 98 GLN A N 1
ATOM 792 C CA . GLN A 1 98 ? 8.496 -9.605 6.961 1.00 77.62 98 GLN A CA 1
ATOM 793 C C . GLN A 1 98 ? 9.136 -8.390 7.630 1.00 77.62 98 GLN A C 1
ATOM 795 O O . GLN A 1 98 ? 10.310 -8.396 8.001 1.00 77.62 98 GLN A O 1
ATOM 800 N N . ILE A 1 99 ? 8.358 -7.326 7.759 1.00 72.06 99 ILE A N 1
ATOM 801 C CA . ILE A 1 99 ? 8.741 -6.134 8.487 1.00 72.06 99 ILE A CA 1
ATOM 802 C C . ILE A 1 99 ? 7.890 -6.024 9.741 1.00 72.06 99 ILE A C 1
ATOM 804 O O . ILE A 1 99 ? 6.658 -6.088 9.719 1.00 72.06 99 ILE A O 1
ATOM 808 N N . LYS A 1 100 ? 8.571 -5.793 10.860 1.00 71.38 100 LYS A N 1
ATOM 809 C CA . LYS A 1 100 ? 7.918 -5.240 12.034 1.00 71.38 100 LYS A CA 1
ATOM 810 C C . LYS A 1 100 ? 7.785 -3.745 11.795 1.00 71.38 100 LYS A C 1
ATOM 812 O O . LYS A 1 100 ? 8.771 -3.008 11.848 1.00 71.38 100 LYS A O 1
ATOM 817 N N . LEU A 1 10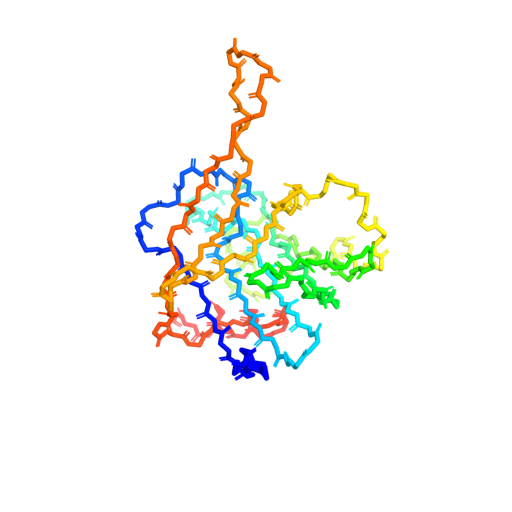1 ? 6.569 -3.306 11.504 1.00 66.12 101 LEU A N 1
ATOM 818 C CA . LEU A 1 101 ? 6.217 -1.902 11.437 1.00 66.12 101 LEU A CA 1
ATOM 819 C C . LEU A 1 101 ? 6.463 -1.303 12.826 1.00 66.12 101 LEU A C 1
ATOM 821 O O . LEU A 1 101 ? 5.666 -1.442 13.758 1.00 66.12 101 LEU A O 1
ATOM 825 N N . LYS A 1 102 ? 7.613 -0.635 12.978 1.00 60.56 102 LYS A N 1
ATOM 826 C CA . LYS A 1 102 ? 7.784 0.385 14.017 1.00 60.56 102 LYS A CA 1
ATOM 827 C C . LYS A 1 102 ? 6.732 1.478 13.766 1.00 60.56 102 LYS A C 1
ATOM 829 O O . LYS A 1 102 ? 6.111 1.505 12.706 1.00 60.56 102 LYS A O 1
ATOM 834 N N . LYS A 1 103 ? 6.531 2.407 14.707 1.00 53.59 103 LYS A N 1
ATOM 835 C CA . LYS A 1 103 ? 5.561 3.523 14.583 1.00 53.59 103 LYS A CA 1
ATOM 836 C C . LYS A 1 103 ? 5.692 4.371 13.285 1.00 53.59 103 LYS A C 1
ATOM 838 O O . LYS A 1 103 ? 4.871 5.254 13.090 1.00 53.59 103 LYS A O 1
ATOM 843 N N . THR A 1 104 ? 6.676 4.115 12.415 1.00 47.84 104 THR A N 1
ATOM 844 C CA . THR A 1 104 ? 7.291 5.046 11.459 1.00 47.84 104 THR A CA 1
ATOM 845 C C . THR A 1 104 ? 7.646 4.425 10.095 1.00 47.84 104 THR A C 1
ATOM 847 O O . THR A 1 104 ? 8.748 4.647 9.605 1.00 47.84 104 THR A O 1
ATOM 850 N N . VAL A 1 105 ? 6.777 3.634 9.455 1.00 49.38 105 VAL A N 1
ATOM 851 C CA . VAL A 1 105 ? 6.998 3.280 8.034 1.00 49.38 105 VAL A CA 1
ATOM 852 C C . VAL A 1 105 ? 6.020 4.073 7.174 1.00 49.38 105 VAL A C 1
ATOM 854 O O . VAL A 1 105 ? 4.838 3.722 7.154 1.00 49.38 105 VAL A O 1
ATOM 857 N N . PRO A 1 106 ? 6.469 5.151 6.499 1.00 48.84 106 PRO A N 1
ATOM 858 C CA . PRO A 1 106 ? 5.692 5.827 5.469 1.00 48.84 106 PRO A CA 1
ATOM 859 C C . PRO A 1 106 ? 5.126 4.821 4.454 1.00 48.84 106 PRO A C 1
ATOM 861 O O . PRO A 1 106 ? 5.808 3.856 4.104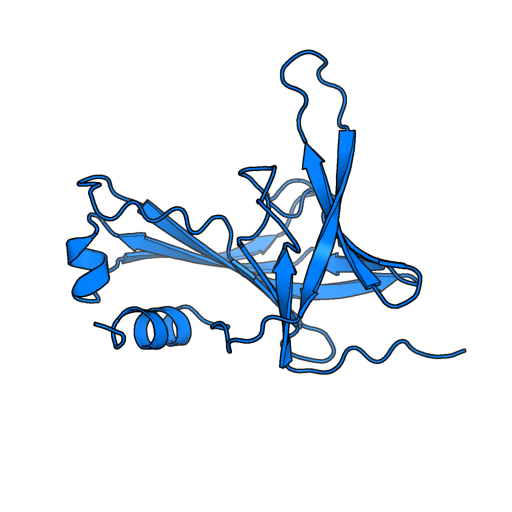 1.00 48.84 106 PRO A O 1
ATOM 864 N N . PRO A 1 107 ? 3.869 4.986 4.018 1.00 48.34 107 PRO A N 1
ATOM 865 C CA . PRO A 1 107 ? 2.967 6.099 4.320 1.00 48.34 107 PRO A CA 1
ATOM 866 C C . PRO A 1 107 ? 2.276 6.031 5.699 1.00 48.34 107 PRO A C 1
ATOM 868 O O . PRO A 1 107 ? 1.544 6.952 6.061 1.00 48.34 107 PRO A O 1
ATOM 871 N N . PHE A 1 108 ? 2.428 4.935 6.444 1.00 54.72 108 PHE A N 1
ATOM 872 C CA . PHE A 1 108 ? 1.548 4.524 7.546 1.00 54.72 108 PHE A CA 1
ATOM 873 C C . PHE A 1 108 ? 1.954 5.017 8.934 1.00 54.72 108 PHE A C 1
ATOM 875 O O . PHE A 1 108 ? 1.404 4.538 9.927 1.00 54.72 108 PHE A O 1
ATOM 882 N N . GLU A 1 109 ? 2.870 5.980 9.041 1.00 53.03 109 GLU A N 1
ATOM 883 C CA . GLU A 1 109 ? 3.154 6.642 10.316 1.00 53.03 109 GLU A CA 1
ATOM 884 C C . GLU A 1 109 ? 1.852 7.269 10.851 1.00 53.03 109 GLU A C 1
ATOM 886 O O . GLU A 1 109 ? 1.381 8.273 10.337 1.00 53.03 109 GLU A O 1
ATOM 891 N N . GLU A 1 110 ? 1.191 6.625 11.819 1.00 57.00 110 GLU A N 1
ATOM 892 C CA . GLU A 1 110 ? -0.173 6.978 12.266 1.00 57.00 110 GLU A CA 1
ATOM 893 C C . GLU A 1 110 ? -1.242 7.048 11.154 1.00 57.00 110 GLU A C 1
ATOM 895 O O . GLU A 1 110 ? -2.358 7.548 11.372 1.00 57.00 110 GLU A O 1
ATOM 900 N N . GLY A 1 111 ? -0.899 6.504 9.985 1.00 61.72 111 GLY A N 1
ATOM 901 C CA . GLY A 1 111 ? -1.733 6.435 8.807 1.00 61.72 111 GLY A CA 1
ATOM 902 C C . GLY A 1 111 ? -2.861 5.450 9.033 1.00 61.72 111 GLY A C 1
ATOM 903 O O . GLY A 1 111 ? -2.653 4.300 9.421 1.00 61.72 111 GLY A O 1
ATOM 904 N N . LYS A 1 112 ? -4.086 5.921 8.838 1.00 77.25 112 LYS A N 1
ATOM 905 C CA . LYS A 1 112 ? -5.290 5.116 9.013 1.00 77.25 112 LYS A CA 1
ATOM 906 C C . LYS A 1 112 ? -6.306 5.478 7.958 1.00 77.25 112 LYS A C 1
ATOM 908 O O . LYS A 1 112 ? -6.411 6.641 7.561 1.00 77.25 112 LYS A O 1
ATOM 913 N N . LEU A 1 113 ? -7.088 4.489 7.560 1.00 81.31 113 LEU A N 1
ATOM 914 C CA . LEU A 1 113 ? -8.373 4.777 6.958 1.00 81.31 113 LEU A CA 1
ATOM 915 C C . LEU A 1 113 ? -9.329 5.140 8.089 1.00 81.31 113 LEU A C 1
ATOM 917 O O . LEU A 1 113 ? -9.438 4.402 9.063 1.00 81.31 113 LEU A O 1
ATOM 921 N N . THR A 1 114 ? -10.017 6.265 7.967 1.00 86.69 114 THR A N 1
ATOM 922 C CA . THR A 1 114 ? -11.099 6.642 8.875 1.00 86.69 114 THR A CA 1
ATOM 923 C C . THR A 1 114 ? -12.371 6.799 8.061 1.00 86.69 114 THR A C 1
ATOM 925 O O . THR A 1 114 ? -12.391 7.544 7.077 1.00 86.69 114 THR A O 1
ATOM 928 N N . LYS A 1 115 ? -13.441 6.115 8.469 1.00 85.38 115 LYS A N 1
ATOM 929 C CA . LYS A 1 115 ? -14.769 6.283 7.875 1.00 85.38 115 LYS A CA 1
ATOM 930 C C . LYS A 1 115 ? -15.522 7.392 8.612 1.00 85.38 115 LYS A C 1
ATOM 932 O O . LYS A 1 115 ? -15.669 7.350 9.823 1.00 85.38 115 LYS A O 1
ATOM 937 N N . LYS A 1 116 ? -16.000 8.406 7.896 1.00 86.75 116 LYS A N 1
ATOM 938 C CA . LYS A 1 116 ? -16.839 9.479 8.456 1.00 86.75 116 LYS A CA 1
ATOM 939 C C . LYS A 1 116 ? -18.009 9.717 7.523 1.00 86.75 116 LYS A C 1
ATOM 941 O O . LYS A 1 116 ? -17.791 9.949 6.337 1.00 86.75 116 LYS A O 1
ATOM 946 N N . LYS A 1 117 ? -19.240 9.652 8.042 1.00 86.44 117 LYS A N 1
ATOM 947 C CA . LYS A 1 117 ? -20.473 9.866 7.256 1.00 86.44 117 LYS A CA 1
ATOM 948 C C . LYS A 1 117 ? -20.501 9.036 5.954 1.00 86.44 117 LYS A C 1
ATOM 950 O O . LYS A 1 117 ? -20.786 9.551 4.881 1.00 86.44 117 LYS A O 1
ATOM 955 N N . GLY A 1 118 ? -20.102 7.763 6.026 1.00 82.44 118 GLY A N 1
ATOM 956 C CA . GLY A 1 118 ? -20.057 6.864 4.861 1.00 82.44 118 GLY A CA 1
ATOM 957 C C . GLY A 1 118 ? -18.841 7.020 3.934 1.00 82.44 118 GLY A C 1
ATOM 958 O O . GLY A 1 118 ? -18.629 6.158 3.085 1.00 82.44 118 GLY A O 1
ATOM 959 N N . ILE A 1 119 ? -18.011 8.049 4.117 1.00 85.44 119 ILE A N 1
ATOM 960 C CA . ILE A 1 119 ? -16.867 8.366 3.252 1.00 85.44 119 ILE A CA 1
ATOM 961 C C . ILE A 1 119 ? -15.562 7.933 3.924 1.00 85.44 119 ILE A C 1
ATOM 963 O O . ILE A 1 119 ? -15.366 8.154 5.120 1.00 85.44 119 ILE A O 1
ATOM 967 N N . TYR A 1 120 ? -14.654 7.336 3.150 1.00 86.31 120 TYR A N 1
ATOM 968 C CA . TYR A 1 120 ? -13.319 6.974 3.621 1.00 86.31 120 TYR A CA 1
ATOM 969 C C . TYR A 1 120 ? -12.335 8.130 3.446 1.00 86.31 120 TYR A C 1
ATOM 971 O O . TYR A 1 120 ? -12.294 8.787 2.405 1.00 86.31 120 TYR A O 1
ATOM 979 N N . TYR A 1 121 ? -11.513 8.344 4.467 1.00 86.81 121 TYR A N 1
ATOM 980 C CA . TYR A 1 121 ? -10.418 9.303 4.466 1.00 86.81 121 TYR A CA 1
ATOM 981 C C . TYR A 1 121 ? -9.125 8.595 4.835 1.00 86.81 121 TYR A C 1
ATOM 983 O O . TYR A 1 121 ? -9.103 7.810 5.780 1.00 86.81 121 TYR A O 1
ATOM 991 N N . TYR A 1 122 ? -8.044 8.917 4.138 1.00 84.19 122 TYR A N 1
ATOM 992 C CA . TYR A 1 122 ? -6.700 8.553 4.547 1.00 84.19 122 TYR A CA 1
ATOM 993 C C . TYR A 1 122 ? -6.120 9.653 5.435 1.00 84.19 122 TYR A C 1
ATOM 995 O O . TYR A 1 122 ? -5.965 10.791 4.991 1.00 84.19 122 TYR A O 1
ATOM 1003 N N . LYS A 1 123 ? -5.809 9.336 6.692 1.00 81.88 123 LYS A N 1
ATOM 1004 C CA . LYS A 1 123 ? -5.067 10.240 7.575 1.00 81.88 123 LYS A CA 1
ATOM 1005 C C . LYS A 1 123 ? -3.585 10.173 7.185 1.00 81.88 123 LYS A C 1
ATOM 1007 O O . LYS A 1 123 ? -2.952 9.168 7.465 1.00 81.88 123 LYS A O 1
ATOM 1012 N N . SER A 1 124 ? -3.049 11.204 6.538 1.00 72.88 124 SER A N 1
ATOM 1013 C CA . SER A 1 124 ? -1.627 11.316 6.183 1.00 72.88 124 SER A CA 1
ATOM 1014 C C . SER A 1 124 ? -0.909 12.248 7.148 1.00 72.88 124 SER A C 1
ATOM 1016 O O . SER A 1 124 ? -1.458 13.288 7.528 1.00 72.88 124 SER A O 1
ATOM 1018 N N . ASN A 1 125 ? 0.337 11.927 7.483 1.00 66.81 125 ASN A N 1
ATOM 1019 C CA . ASN A 1 125 ? 1.226 12.889 8.121 1.00 66.81 125 ASN A CA 1
ATOM 1020 C C . ASN A 1 125 ? 1.747 13.835 7.049 1.00 66.81 125 ASN A C 1
ATOM 1022 O O . ASN A 1 125 ? 2.193 13.400 5.990 1.00 66.81 125 ASN A O 1
ATOM 1026 N N . ARG A 1 126 ? 1.683 15.137 7.313 1.00 60.28 126 ARG A N 1
ATOM 1027 C CA . ARG A 1 126 ? 2.535 16.103 6.632 1.00 60.28 126 ARG A CA 1
ATOM 1028 C C . ARG A 1 126 ? 3.558 16.547 7.661 1.00 60.28 126 ARG A C 1
ATOM 1030 O O . ARG A 1 126 ? 3.191 17.125 8.688 1.00 60.28 126 ARG A O 1
ATOM 1037 N N . ILE A 1 127 ? 4.828 16.257 7.402 1.00 50.56 127 ILE A N 1
ATOM 1038 C CA . ILE A 1 127 ? 5.904 16.943 8.107 1.00 50.56 127 ILE A CA 1
ATOM 1039 C C . ILE A 1 127 ? 5.868 18.376 7.580 1.00 50.56 127 ILE A C 1
ATOM 1041 O O . ILE A 1 127 ? 6.049 18.613 6.387 1.00 50.56 127 ILE A O 1
ATOM 1045 N N . ASN A 1 128 ? 5.528 19.332 8.444 1.00 44.22 128 ASN A N 1
ATOM 1046 C CA . ASN A 1 128 ? 5.759 20.729 8.123 1.00 44.22 128 ASN A CA 1
ATOM 1047 C C . ASN A 1 128 ? 7.261 20.966 8.284 1.00 44.22 128 ASN A C 1
ATOM 1049 O O . ASN A 1 128 ? 7.751 21.001 9.414 1.00 44.22 128 ASN A O 1
ATOM 1053 N N . THR A 1 129 ? 7.976 21.091 7.168 1.00 45.94 129 THR A N 1
ATOM 1054 C CA . THR A 1 129 ? 9.430 21.309 7.145 1.00 45.94 129 THR A CA 1
ATOM 1055 C C . THR A 1 129 ? 9.846 22.556 7.927 1.00 45.94 129 THR A C 1
ATOM 1057 O O . THR A 1 129 ? 10.963 22.609 8.421 1.00 45.94 129 THR A O 1
ATOM 1060 N N . TYR A 1 130 ? 8.930 23.508 8.132 1.00 49.31 130 TYR A N 1
ATOM 1061 C CA . TYR A 1 130 ? 9.203 24.769 8.821 1.00 49.31 130 TYR A CA 1
ATOM 1062 C C . TYR A 1 130 ? 8.948 24.772 10.331 1.00 49.31 130 TYR A C 1
ATOM 1064 O O . TYR A 1 130 ? 9.414 25.680 11.007 1.00 49.31 130 TYR A O 1
ATOM 1072 N N . SER A 1 131 ? 8.189 23.820 10.889 1.00 52.31 131 SER A N 1
ATOM 1073 C CA . SER A 1 131 ? 7.763 23.934 12.296 1.00 52.31 131 SER A CA 1
ATOM 1074 C C . SER A 1 131 ? 7.981 22.695 13.155 1.00 52.31 131 SER A C 1
ATOM 1076 O O . SER A 1 131 ? 7.526 22.713 14.296 1.00 52.31 131 SER A O 1
ATOM 1078 N N . LEU A 1 132 ? 8.569 21.609 12.629 1.00 53.22 132 LEU A N 1
ATOM 1079 C CA . LEU A 1 132 ? 8.765 20.296 13.293 1.00 53.22 132 LEU A CA 1
ATOM 1080 C C . LEU A 1 132 ? 7.500 19.665 13.935 1.00 53.22 132 LEU A C 1
ATOM 1082 O O . LEU A 1 132 ? 7.530 18.540 14.430 1.00 53.22 132 LEU A O 1
ATOM 1086 N N . LYS A 1 133 ? 6.352 20.350 13.899 1.00 56.34 133 LYS A N 1
ATOM 1087 C CA . LYS A 1 133 ? 5.056 19.905 14.407 1.00 56.34 133 LYS A CA 1
ATOM 1088 C C . LYS A 1 133 ? 4.392 19.024 13.357 1.00 56.34 133 LYS A C 1
ATOM 1090 O O . LYS A 1 133 ? 4.151 19.454 12.227 1.00 56.34 133 LYS A O 1
ATOM 1095 N N . LYS A 1 134 ? 4.048 17.797 13.753 1.00 60.84 134 LYS A N 1
ATOM 1096 C CA . LYS A 1 134 ? 3.268 16.875 12.921 1.00 60.84 134 LYS A CA 1
ATOM 1097 C C . LYS A 1 134 ? 1.857 17.434 12.746 1.00 60.84 134 LYS A C 1
ATOM 1099 O O . LYS A 1 134 ? 1.130 17.596 13.725 1.00 60.84 134 LYS A O 1
ATOM 1104 N N . LYS A 1 135 ? 1.455 17.717 11.504 1.00 67.50 135 LYS A N 1
ATOM 1105 C CA . LYS A 1 135 ? 0.066 18.052 11.167 1.00 67.50 135 LYS A CA 1
ATOM 1106 C C . LYS A 1 135 ? -0.536 16.901 10.373 1.00 67.50 135 LYS A C 1
ATOM 1108 O O . LYS A 1 135 ? 0.069 16.399 9.428 1.00 67.50 135 LYS A O 1
ATOM 1113 N N . PHE A 1 136 ? -1.738 16.490 10.757 1.00 73.00 136 PHE A N 1
ATOM 1114 C CA . PHE A 1 136 ? -2.463 15.441 10.050 1.00 73.00 136 PHE A CA 1
ATOM 1115 C C . PHE A 1 136 ? -3.374 16.045 8.988 1.00 73.00 136 PHE A C 1
ATOM 1117 O O . PHE A 1 136 ? -4.112 16.994 9.256 1.00 73.00 136 PHE A O 1
ATOM 1124 N N . LEU A 1 137 ? -3.356 15.454 7.798 1.00 76.19 137 LEU A N 1
ATOM 1125 C CA . LEU A 1 137 ? -4.292 15.749 6.722 1.00 76.19 137 LEU A CA 1
ATOM 1126 C C . LEU A 1 137 ? -5.219 14.556 6.524 1.00 76.19 137 LEU A C 1
ATOM 1128 O O . LEU A 1 137 ? -4.773 13.413 6.509 1.00 76.19 137 LEU A O 1
ATOM 1132 N N . TYR A 1 138 ? -6.510 14.823 6.353 1.00 81.56 138 TYR A N 1
ATOM 1133 C CA . TYR A 1 138 ? -7.487 13.803 5.990 1.00 81.56 138 TYR A CA 1
ATOM 1134 C C . TYR A 1 138 ? -7.756 13.897 4.494 1.00 81.56 138 TYR A C 1
ATOM 1136 O O . TYR A 1 138 ? -8.508 14.755 4.036 1.00 81.56 138 TYR A O 1
ATOM 1144 N N . LEU A 1 139 ? -7.130 13.009 3.731 1.00 83.94 139 LEU A N 1
ATOM 1145 C CA . LEU A 1 139 ? -7.285 12.938 2.286 1.00 83.94 139 LEU A CA 1
ATOM 1146 C C . LEU A 1 139 ? -8.530 12.121 1.968 1.00 83.94 139 LEU A C 1
ATOM 1148 O O . LEU A 1 139 ? -8.587 10.927 2.263 1.00 83.94 139 LEU A O 1
ATOM 1152 N N . ARG A 1 140 ? -9.548 12.763 1.392 1.00 87.38 140 ARG A N 1
ATOM 1153 C CA . ARG A 1 140 ? -10.772 12.070 0.984 1.00 87.38 140 ARG A CA 1
ATOM 1154 C C . ARG A 1 140 ? -10.441 11.025 -0.077 1.00 87.38 140 ARG A C 1
ATOM 1156 O O . ARG A 1 140 ? -9.768 11.323 -1.064 1.00 87.38 140 ARG A O 1
ATOM 1163 N N . LEU A 1 141 ? -10.959 9.820 0.112 1.00 87.19 141 LEU A N 1
ATOM 1164 C CA . LEU A 1 141 ? -10.818 8.727 -0.833 1.00 87.19 141 LEU A CA 1
ATOM 1165 C C . LEU A 1 141 ? -12.095 8.547 -1.647 1.00 87.19 141 LEU A C 1
ATOM 1167 O O . LEU A 1 141 ? -13.207 8.810 -1.181 1.00 87.19 141 LEU A O 1
ATOM 1171 N N . ARG A 1 142 ? -11.923 8.053 -2.867 1.00 89.00 142 ARG A N 1
ATOM 1172 C CA . ARG A 1 142 ? -12.987 7.547 -3.731 1.00 89.00 142 ARG A CA 1
ATOM 1173 C C . ARG A 1 142 ? -12.693 6.098 -4.088 1.00 89.00 142 ARG A C 1
ATOM 1175 O O . ARG A 1 142 ? -11.531 5.698 -4.183 1.00 89.00 142 ARG A O 1
ATOM 1182 N N . LYS A 1 143 ? -13.746 5.313 -4.298 1.00 87.38 143 LYS A N 1
ATOM 1183 C CA . LYS A 1 143 ? -13.602 3.961 -4.842 1.00 87.38 143 LYS A CA 1
ATOM 1184 C C . LYS A 1 143 ? -12.955 4.065 -6.228 1.00 87.38 143 LYS A C 1
ATOM 1186 O O . LYS A 1 143 ? -13.367 4.900 -7.034 1.00 87.38 143 LYS A O 1
ATOM 1191 N N . ALA A 1 144 ? -11.925 3.266 -6.484 1.00 85.31 144 ALA A N 1
ATOM 1192 C CA . ALA A 1 144 ? -11.315 3.191 -7.803 1.00 85.31 144 ALA A CA 1
ATOM 1193 C C . ALA A 1 144 ? -12.331 2.622 -8.806 1.00 85.31 144 ALA A C 1
ATOM 1195 O O . ALA A 1 144 ? -13.065 1.686 -8.487 1.00 85.31 144 ALA A O 1
ATOM 1196 N N . LYS A 1 145 ? -12.376 3.202 -10.011 1.00 84.19 145 LYS A N 1
ATOM 1197 C CA . LYS A 1 145 ? -13.175 2.676 -11.133 1.00 84.19 145 LYS A CA 1
ATOM 1198 C C . LYS A 1 145 ? -12.455 1.557 -11.888 1.00 84.19 145 LYS A C 1
ATOM 1200 O O . LYS A 1 145 ? -13.086 0.820 -12.631 1.00 84.19 145 LYS A O 1
ATOM 1205 N N . ILE A 1 146 ? -11.145 1.451 -11.693 1.00 79.00 146 ILE A N 1
ATOM 1206 C CA . ILE A 1 146 ? -10.288 0.436 -12.295 1.00 79.00 146 ILE A CA 1
ATOM 1207 C C . ILE A 1 146 ? -9.913 -0.604 -11.244 1.00 79.00 146 ILE A C 1
ATOM 1209 O O . ILE A 1 146 ? -9.759 -0.279 -10.061 1.00 79.00 146 ILE A O 1
ATOM 1213 N N . ASN A 1 147 ? -9.755 -1.852 -11.677 1.00 79.00 147 ASN A N 1
ATOM 1214 C CA . ASN A 1 147 ? -9.107 -2.856 -10.847 1.00 79.00 147 ASN A CA 1
ATOM 1215 C C . ASN A 1 147 ? -7.634 -2.452 -10.703 1.00 79.00 147 ASN A C 1
ATOM 1217 O O . ASN A 1 147 ? -6.986 -2.193 -11.710 1.00 79.00 147 ASN A O 1
ATOM 1221 N N . LEU A 1 148 ? -7.134 -2.332 -9.476 1.00 83.44 148 LEU A N 1
ATOM 1222 C CA . LEU A 1 148 ? -5.713 -2.083 -9.208 1.00 83.44 148 LEU A CA 1
ATOM 1223 C C . LEU A 1 148 ? -5.092 -3.358 -8.642 1.00 83.44 148 LEU A C 1
ATOM 1225 O O . LEU A 1 148 ? -5.801 -4.102 -7.948 1.00 83.44 148 LEU A O 1
ATOM 1229 N N . PRO A 1 149 ? -3.803 -3.607 -8.898 1.00 81.81 149 PRO A N 1
ATOM 1230 C CA . PRO A 1 149 ? -3.165 -4.850 -8.503 1.00 81.81 149 PRO A CA 1
ATOM 1231 C C . PRO A 1 149 ? -3.037 -4.978 -6.983 1.00 81.81 149 PRO A C 1
ATOM 1233 O O . PRO A 1 149 ? -3.133 -4.019 -6.215 1.00 81.81 149 PRO A O 1
ATOM 1236 N N . THR A 1 150 ? -2.862 -6.206 -6.533 1.00 79.31 150 THR A N 1
ATOM 1237 C CA . THR A 1 150 ? -2.700 -6.578 -5.124 1.00 79.31 150 THR A CA 1
ATOM 1238 C C . THR A 1 150 ? -1.281 -7.057 -4.854 1.00 79.31 150 THR A C 1
ATOM 1240 O O . THR A 1 150 ? -0.763 -6.858 -3.763 1.00 79.31 150 THR A O 1
ATOM 1243 N N . THR A 1 151 ? -0.652 -7.672 -5.851 1.00 77.31 151 THR A N 1
ATOM 1244 C CA . THR A 1 151 ? 0.692 -8.249 -5.771 1.00 77.31 151 THR A CA 1
ATOM 1245 C C . THR A 1 151 ? 1.608 -7.603 -6.798 1.00 77.31 151 THR A C 1
ATOM 1247 O O . THR A 1 151 ? 1.145 -6.974 -7.755 1.00 77.31 151 THR A O 1
ATOM 1250 N N . GLU A 1 152 ? 2.911 -7.806 -6.636 1.00 76.44 152 GLU A N 1
ATOM 1251 C CA . GLU A 1 152 ? 3.909 -7.437 -7.631 1.00 76.44 152 GLU A CA 1
ATOM 1252 C C . GLU A 1 152 ? 3.644 -8.106 -8.981 1.00 76.44 152 GLU A C 1
ATOM 1254 O O . GLU A 1 152 ? 3.685 -7.444 -10.010 1.00 76.44 152 GLU A O 1
ATOM 1259 N N . LYS A 1 153 ? 3.267 -9.390 -8.994 1.00 78.31 153 LYS A N 1
ATOM 1260 C CA . LYS A 1 153 ? 2.970 -10.119 -10.236 1.00 78.31 153 LYS A CA 1
ATOM 1261 C C . LYS A 1 153 ? 1.749 -9.552 -10.953 1.00 78.31 153 LYS A C 1
ATOM 1263 O O . LYS A 1 153 ? 1.765 -9.395 -12.171 1.00 78.31 153 LYS A O 1
ATOM 1268 N N . GLU A 1 154 ? 0.687 -9.236 -10.205 1.00 83.25 154 GLU A N 1
ATOM 1269 C CA . GLU A 1 154 ? -0.494 -8.570 -10.765 1.00 83.25 154 GLU A CA 1
ATOM 1270 C C . GLU A 1 154 ? -0.137 -7.192 -11.316 1.00 83.25 154 GLU A C 1
ATOM 1272 O O . GLU A 1 154 ? -0.662 -6.810 -12.359 1.00 83.25 154 GLU A O 1
ATOM 1277 N N . PHE A 1 155 ? 0.747 -6.468 -10.629 1.00 82.12 155 PHE A N 1
ATOM 1278 C CA . PHE A 1 155 ? 1.214 -5.159 -11.052 1.00 82.12 155 PHE A CA 1
ATOM 1279 C C . PHE A 1 155 ? 1.989 -5.237 -12.361 1.00 82.12 155 PHE A C 1
ATOM 1281 O O . PHE A 1 155 ? 1.588 -4.597 -13.327 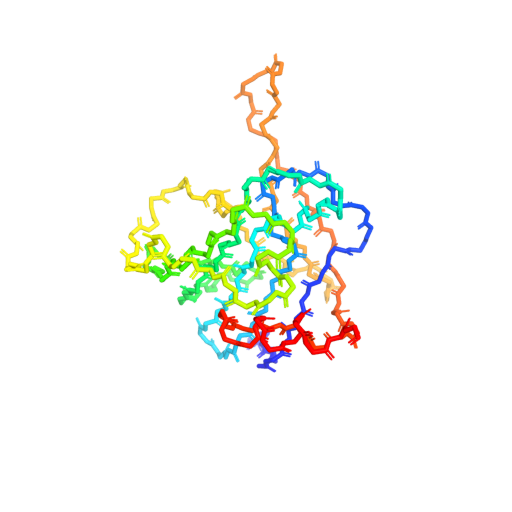1.00 82.12 155 PHE A O 1
ATOM 1288 N N . ILE A 1 156 ? 3.011 -6.089 -12.426 1.00 77.88 156 ILE A N 1
ATOM 1289 C CA . ILE A 1 156 ? 3.782 -6.326 -13.645 1.00 77.88 156 ILE A CA 1
ATOM 1290 C C . ILE A 1 156 ? 2.829 -6.722 -14.779 1.00 77.88 156 ILE A C 1
ATOM 1292 O O . ILE A 1 156 ? 2.739 -6.041 -15.789 1.00 77.88 156 ILE A O 1
ATOM 1296 N N . ARG A 1 157 ? 1.967 -7.723 -14.593 1.00 78.88 157 ARG A N 1
ATOM 1297 C CA . ARG A 1 157 ? 1.028 -8.118 -15.655 1.00 78.88 157 ARG A CA 1
ATOM 1298 C C . ARG A 1 157 ? 0.123 -6.970 -16.123 1.00 78.88 157 ARG A C 1
ATOM 1300 O O . ARG A 1 157 ? -0.083 -6.800 -17.320 1.00 78.88 157 ARG A O 1
ATOM 1307 N N . GLN A 1 158 ? -0.449 -6.206 -15.193 1.00 78.25 158 GLN A N 1
ATOM 1308 C CA . GLN A 1 158 ? -1.430 -5.171 -15.515 1.00 78.25 158 GLN A CA 1
ATOM 1309 C C . GLN A 1 158 ? -0.812 -3.947 -16.197 1.00 78.25 158 GLN A C 1
ATOM 1311 O O . GLN A 1 158 ? -1.484 -3.314 -17.015 1.00 78.25 158 GLN A O 1
ATOM 1316 N N . TYR A 1 159 ? 0.418 -3.598 -15.831 1.00 72.25 159 TYR A N 1
ATOM 1317 C CA . TYR A 1 159 ? 1.088 -2.407 -16.332 1.00 72.25 159 TYR A CA 1
ATOM 1318 C C . TYR A 1 159 ? 2.073 -2.696 -17.481 1.00 72.25 159 TYR A C 1
ATOM 1320 O O . TYR A 1 159 ? 2.362 -1.773 -18.228 1.00 72.25 159 TYR A O 1
ATOM 1328 N N . HIS A 1 160 ? 2.481 -3.956 -17.702 1.00 66.31 160 HIS A N 1
ATOM 1329 C CA . HIS A 1 160 ? 3.257 -4.375 -18.883 1.00 66.31 160 HIS A CA 1
ATOM 1330 C C . HIS A 1 160 ? 2.395 -4.681 -20.110 1.00 66.31 160 HIS A C 1
ATOM 1332 O O . HIS A 1 160 ? 2.813 -4.422 -21.227 1.00 66.31 160 HIS A O 1
ATOM 1338 N N . GLN A 1 161 ? 1.186 -5.233 -19.940 1.00 51.62 161 GLN A N 1
ATOM 1339 C CA . GLN A 1 161 ? 0.328 -5.619 -21.078 1.00 51.62 161 GLN A CA 1
ATOM 1340 C C . GLN A 1 161 ? -0.545 -4.478 -21.623 1.00 51.62 161 GLN A C 1
ATOM 1342 O O . GLN A 1 161 ? -1.473 -4.719 -22.392 1.00 51.62 161 GLN A O 1
ATOM 1347 N N . LYS A 1 162 ? -0.311 -3.237 -21.189 1.00 45.41 162 LYS A N 1
ATOM 1348 C CA . LYS A 1 162 ? -1.043 -2.061 -21.673 1.00 45.41 162 LYS A CA 1
ATOM 1349 C C . LYS A 1 162 ? -0.110 -1.073 -22.363 1.00 45.41 162 LYS A C 1
ATOM 1351 O O . LYS A 1 162 ? -0.069 0.091 -21.971 1.00 45.41 162 LYS A O 1
ATOM 1356 N N . GLN A 1 163 ? 0.590 -1.551 -23.388 1.00 39.75 163 GLN A N 1
ATOM 1357 C CA . GLN A 1 163 ? 0.948 -0.769 -24.572 1.00 39.75 163 GLN A CA 1
ATOM 1358 C C . GLN A 1 163 ? 0.664 -1.628 -25.799 1.00 39.75 163 GLN A C 1
ATOM 1360 O O . GLN A 1 163 ? 1.114 -2.793 -25.799 1.00 39.75 163 GLN A O 1
#

Sequence (163 aa):
MSVTKINRNQTYTYNGKKVSPDAPSYIKIVDGSHYVAIPNLEMRDDSNQAFGITFVQGVYTKKHDDFKLGKNAQKTELWFDSYDDFKDGRYTISKSRQIKLKKTVPPFEEGKLTKKKGIYYYKSNRINTYSLKKKFLYLRLRKAKINLPTTEKEFIRQYHQKQ

Radius of gyration: 16.19 Å; chains: 1; bounding box: 41×35×42 Å